Protein AF-A0A0C2WFY3-F1 (afdb_monomer)

Radius of gyration: 20.87 Å; Cα contacts (8 Å, |Δi|>4): 51; chains: 1; bounding box: 34×22×76 Å

Solvent-accessible surface area (backbone atoms only — not comparable to full-atom values): 5617 Å² total; per-residue (Å²): 141,81,86,80,89,83,92,82,80,84,81,86,75,83,70,84,62,81,79,72,87,56,82,51,76,77,48,70,68,56,51,50,55,52,51,51,50,25,61,77,64,73,64,38,46,62,59,42,20,62,61,40,29,80,77,35,60,68,53,61,45,40,42,71,55,47,50,53,47,61,76,43,36,65,63,54,52,52,51,48,54,54,53,63,56,60,77,72,115

Secondary structure (DSSP, 8-state):
---------------------S-PPPPHHHHHHHHHHHHHTTS-HHHHHHHHTTT-TTT---HHHHHHHHHTHHHHHHHHHHHHHHTT-

Foldseek 3Di:
DDDDDDDDDDDDPPPPPPPLPDQDDQDLVNLVVLVVVCVVVPNDLQVSLVVCCVVCVSNNRHSVNNVVSVVCVVVSVVVVVVVVVVVPD

Mean predicted aligned error: 12.42 Å

Structure (mmCIF, N/CA/C/O backbone):
data_AF-A0A0C2WFY3-F1
#
_entry.id   AF-A0A0C2WFY3-F1
#
loop_
_atom_site.group_PDB
_atom_site.id
_atom_site.type_symbol
_atom_site.label_atom_id
_atom_site.label_alt_id
_atom_site.label_comp_id
_atom_site.label_asym_id
_atom_site.label_entity_id
_atom_site.label_seq_id
_atom_site.pdbx_PDB_ins_code
_atom_site.Cartn_x
_atom_site.Cartn_y
_atom_site.Cartn_z
_atom_site.occupancy
_atom_site.B_iso_or_equiv
_atom_site.auth_seq_id
_atom_site.auth_comp_id
_atom_site.auth_asym_id
_atom_site.auth_atom_id
_atom_site.pdbx_PDB_model_num
ATOM 1 N N . PRO A 1 1 ? 22.007 0.402 59.066 1.00 37.38 1 PRO A N 1
ATOM 2 C CA . PRO A 1 1 ? 21.192 -0.672 58.436 1.00 37.38 1 PRO A CA 1
ATOM 3 C C . PRO A 1 1 ? 19.951 -0.067 57.742 1.00 37.38 1 PRO A C 1
ATOM 5 O O . PRO A 1 1 ? 19.043 0.387 58.419 1.00 37.38 1 PRO A O 1
A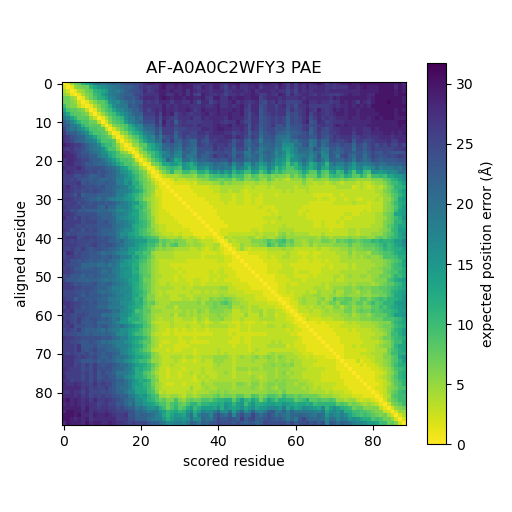TOM 8 N N . ARG A 1 2 ? 20.037 0.268 56.447 1.00 38.78 2 ARG A N 1
ATOM 9 C CA . ARG A 1 2 ? 19.754 -0.559 55.245 1.00 38.78 2 ARG A CA 1
ATOM 10 C C . ARG A 1 2 ? 18.355 -0.235 54.671 1.00 38.78 2 ARG A C 1
ATOM 12 O O . ARG A 1 2 ? 17.362 -0.824 55.066 1.00 38.78 2 ARG A O 1
ATOM 19 N N . ILE A 1 3 ? 18.327 0.707 53.723 1.00 51.69 3 ILE A N 1
ATOM 20 C CA . ILE A 1 3 ? 17.277 0.932 52.695 1.00 51.69 3 ILE A CA 1
ATOM 21 C C . ILE A 1 3 ? 17.265 -0.369 51.821 1.00 51.69 3 ILE A C 1
ATOM 23 O O . ILE A 1 3 ? 18.354 -0.952 51.714 1.00 51.69 3 ILE A O 1
ATOM 27 N N . PRO A 1 4 ? 16.172 -0.852 51.157 1.00 55.72 4 PRO A N 1
ATOM 28 C CA . PRO A 1 4 ? 15.410 0.020 50.267 1.00 55.72 4 PRO A CA 1
ATOM 29 C C . PRO A 1 4 ? 13.966 -0.306 49.816 1.00 55.72 4 PRO A C 1
ATOM 31 O O . PRO A 1 4 ? 13.480 -1.428 49.887 1.00 55.72 4 PRO A O 1
ATOM 34 N N . ASN A 1 5 ? 13.339 0.753 49.277 1.00 56.31 5 ASN A N 1
ATOM 35 C CA . ASN A 1 5 ? 12.635 0.829 47.986 1.00 56.31 5 ASN A CA 1
ATOM 36 C C . ASN A 1 5 ? 11.906 -0.434 47.501 1.00 56.31 5 ASN A C 1
ATOM 38 O O . ASN A 1 5 ? 12.567 -1.432 47.201 1.00 56.31 5 ASN A O 1
ATOM 42 N N . GLN A 1 6 ? 10.592 -0.319 47.258 1.00 57.62 6 GLN A N 1
ATOM 43 C CA . GLN A 1 6 ? 9.929 -0.985 46.128 1.00 57.62 6 GLN A CA 1
ATOM 44 C C . GLN A 1 6 ? 8.461 -0.558 45.923 1.00 57.62 6 GLN A C 1
ATOM 46 O O . GLN A 1 6 ? 7.623 -0.851 46.772 1.00 57.62 6 GLN A O 1
ATOM 51 N N . PRO A 1 7 ? 8.115 -0.007 44.744 1.00 59.97 7 PRO A N 1
ATOM 52 C CA . PRO A 1 7 ? 6.825 -0.211 44.099 1.00 59.97 7 PRO A CA 1
ATOM 53 C C . PRO A 1 7 ? 6.911 -1.465 43.210 1.00 59.97 7 PRO A C 1
ATOM 55 O O . PRO A 1 7 ? 7.760 -1.552 42.323 1.00 59.97 7 PRO A O 1
ATOM 58 N N . LYS A 1 8 ? 6.078 -2.471 43.475 1.00 45.34 8 LYS A N 1
ATOM 59 C CA . LYS A 1 8 ? 6.040 -3.768 42.774 1.00 45.34 8 LYS A CA 1
ATOM 60 C C . LYS A 1 8 ? 4.644 -4.366 43.030 1.00 45.34 8 LYS A C 1
ATOM 62 O O . LYS A 1 8 ? 4.270 -4.446 44.186 1.00 45.34 8 LYS A O 1
ATOM 67 N N . LYS A 1 9 ? 3.822 -4.826 42.085 1.00 46.56 9 LYS A N 1
ATOM 68 C CA . LYS A 1 9 ? 3.930 -5.160 40.655 1.00 46.56 9 LYS A CA 1
ATOM 69 C C . LYS A 1 9 ? 2.472 -5.208 40.168 1.00 46.56 9 LYS A C 1
ATOM 71 O O . LYS A 1 9 ? 1.639 -5.732 40.899 1.00 46.56 9 LYS A O 1
ATOM 76 N N . ALA A 1 10 ? 2.161 -4.672 38.993 1.00 47.66 10 ALA A N 1
ATOM 77 C CA . ALA A 1 10 ? 0.939 -5.056 38.295 1.00 47.66 10 ALA A CA 1
ATOM 78 C C . ALA A 1 10 ? 1.360 -5.994 37.170 1.00 47.66 10 ALA A C 1
ATOM 80 O O . ALA A 1 10 ? 2.223 -5.666 36.354 1.00 47.66 10 ALA A O 1
ATOM 81 N N . ASP A 1 11 ? 0.811 -7.191 37.261 1.00 46.53 11 ASP A N 1
ATOM 82 C CA . ASP A 1 11 ? 1.175 -8.379 36.534 1.00 46.53 11 ASP A CA 1
ATOM 83 C C . ASP A 1 11 ? 1.147 -8.242 35.014 1.00 46.53 11 ASP A C 1
ATOM 85 O O . ASP A 1 11 ? 0.266 -7.668 34.376 1.00 46.53 11 ASP A O 1
ATOM 89 N N . THR A 1 12 ? 2.171 -8.877 34.470 1.00 50.22 12 THR A N 1
ATOM 90 C CA . THR A 1 12 ? 2.374 -9.334 33.112 1.00 50.22 12 THR A CA 1
ATOM 91 C C . THR A 1 12 ? 1.140 -10.061 32.567 1.00 50.22 12 THR A C 1
ATOM 93 O O . THR A 1 12 ? 0.952 -11.248 32.810 1.00 50.22 12 THR A O 1
ATOM 96 N N . ALA A 1 13 ? 0.364 -9.399 31.713 1.00 48.84 13 ALA A N 1
ATOM 97 C CA . ALA A 1 13 ? -0.228 -10.085 30.572 1.00 48.84 13 ALA A CA 1
ATOM 98 C C . ALA A 1 13 ? 0.736 -9.880 29.405 1.00 48.84 13 ALA A C 1
ATOM 100 O O . ALA A 1 13 ? 0.811 -8.799 28.822 1.00 48.84 13 ALA A O 1
ATOM 101 N N . ALA A 1 14 ? 1.545 -10.907 29.144 1.00 50.56 14 ALA A N 1
ATOM 102 C CA . ALA A 1 14 ? 2.441 -10.992 28.005 1.00 50.56 14 ALA A CA 1
ATOM 103 C C . ALA A 1 14 ? 1.615 -10.936 26.715 1.00 50.56 14 ALA A C 1
ATOM 105 O O . ALA A 1 14 ? 1.223 -11.952 26.141 1.00 50.56 14 ALA A O 1
ATOM 106 N N . ASP A 1 15 ? 1.332 -9.717 26.280 1.00 49.62 15 ASP A N 1
ATOM 107 C CA . ASP A 1 15 ? 0.863 -9.407 24.952 1.00 49.62 15 ASP A CA 1
ATOM 108 C C . ASP A 1 15 ? 1.991 -9.810 23.998 1.00 49.62 15 ASP A C 1
ATOM 110 O O . ASP A 1 15 ? 2.949 -9.073 23.776 1.00 49.62 15 ASP A O 1
ATOM 114 N N . LYS A 1 16 ? 1.918 -11.036 23.469 1.00 50.31 16 LYS A N 1
ATOM 115 C CA . LYS A 1 16 ? 2.780 -11.517 22.382 1.00 50.31 16 LYS A CA 1
ATOM 116 C C . LYS A 1 16 ? 2.480 -10.762 21.079 1.00 50.31 16 LYS A C 1
ATOM 118 O O . LYS A 1 16 ? 2.455 -11.372 20.013 1.00 50.31 16 LYS A O 1
ATOM 123 N N . ARG A 1 17 ? 2.208 -9.454 21.120 1.00 53.72 17 ARG A N 1
ATOM 124 C CA . ARG A 1 17 ? 2.296 -8.650 19.910 1.00 53.72 17 ARG A CA 1
ATOM 125 C C . ARG A 1 17 ? 3.785 -8.458 19.671 1.00 53.72 17 ARG A C 1
ATOM 127 O O . ARG A 1 17 ? 4.466 -7.947 20.562 1.00 53.72 17 ARG A O 1
ATOM 134 N N . PRO A 1 18 ? 4.323 -8.904 18.526 1.00 52.62 18 PRO A N 1
ATOM 135 C CA . PRO A 1 18 ? 5.688 -8.565 18.163 1.00 52.62 18 PRO A CA 1
ATOM 136 C C . PRO A 1 18 ? 5.842 -7.052 18.317 1.00 52.62 18 PRO A C 1
ATOM 138 O O . PRO A 1 18 ? 5.123 -6.267 17.692 1.00 52.62 18 PRO A O 1
ATOM 141 N N . VAL A 1 19 ? 6.723 -6.649 19.233 1.00 50.59 19 VAL A N 1
ATOM 142 C CA . VAL A 1 19 ? 7.082 -5.249 19.419 1.00 50.59 19 VAL A CA 1
ATOM 143 C C . VAL A 1 19 ? 7.882 -4.883 18.177 1.00 50.59 19 VAL A C 1
ATOM 145 O O . VAL A 1 19 ? 9.095 -5.057 18.128 1.00 50.59 19 VAL A O 1
ATOM 148 N N . PHE A 1 20 ? 7.177 -4.453 17.130 1.00 49.62 20 PHE A N 1
ATOM 149 C CA . PHE A 1 20 ? 7.775 -3.928 15.909 1.00 49.62 20 PHE A CA 1
ATOM 150 C C . PHE A 1 20 ? 8.427 -2.587 16.228 1.00 49.62 20 PHE A C 1
ATOM 152 O O . PHE A 1 20 ? 7.833 -1.521 16.069 1.00 49.62 20 PHE A O 1
ATOM 159 N N . THR A 1 21 ? 9.652 -2.661 16.745 1.00 53.03 21 THR A N 1
ATOM 160 C CA . THR A 1 21 ? 10.524 -1.522 17.053 1.00 53.03 21 THR A CA 1
ATOM 161 C C . THR A 1 21 ? 11.099 -0.877 15.794 1.00 53.03 21 THR A C 1
ATOM 163 O O . THR A 1 21 ? 11.641 0.223 15.869 1.00 53.03 21 THR A O 1
ATOM 166 N N . HIS A 1 22 ? 10.937 -1.509 14.630 1.00 53.00 22 HIS A N 1
ATOM 167 C CA . HIS A 1 22 ? 11.312 -0.954 13.339 1.00 53.00 22 HIS A CA 1
ATOM 168 C C . HIS A 1 22 ? 10.093 -0.863 12.426 1.00 53.00 22 HIS A C 1
ATOM 170 O O . HIS A 1 22 ? 9.386 -1.845 12.204 1.00 53.00 22 HIS A O 1
ATOM 176 N N . LYS A 1 23 ? 9.844 0.334 11.891 1.00 54.69 23 LYS A N 1
ATOM 177 C CA . LYS A 1 23 ? 8.890 0.520 10.802 1.00 54.69 23 LYS A CA 1
ATOM 178 C C . LYS A 1 23 ? 9.550 -0.038 9.549 1.00 54.69 23 LYS A C 1
ATOM 180 O O . LYS A 1 23 ? 10.371 0.639 8.936 1.00 54.69 23 LYS A O 1
ATOM 185 N N . GLU A 1 24 ? 9.242 -1.287 9.227 1.00 67.12 24 GLU A N 1
ATOM 186 C CA . GLU A 1 24 ? 9.740 -1.905 8.006 1.00 67.12 24 GLU A CA 1
ATOM 187 C C . GLU A 1 24 ? 9.245 -1.088 6.803 1.00 67.12 24 GLU A C 1
ATOM 189 O O . GLU A 1 24 ? 8.112 -0.590 6.782 1.00 67.12 24 GLU A O 1
ATOM 194 N N . ILE A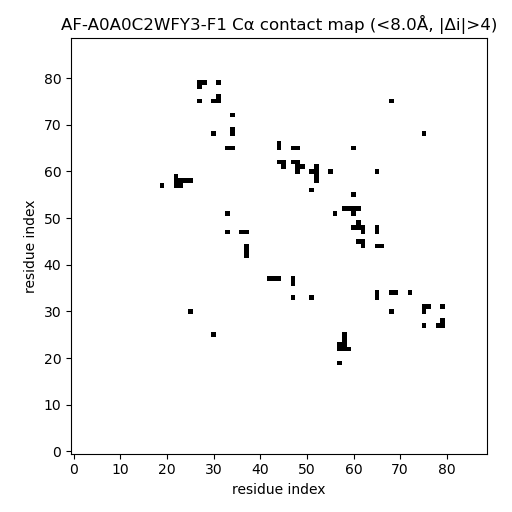 1 25 ? 10.126 -0.847 5.834 1.00 74.62 25 ILE A N 1
ATOM 195 C CA . ILE A 1 25 ? 9.774 -0.087 4.637 1.00 74.62 25 ILE A CA 1
ATOM 196 C C . ILE A 1 25 ? 9.094 -1.059 3.678 1.00 74.62 25 ILE A C 1
ATOM 198 O O . ILE A 1 25 ? 9.683 -2.073 3.318 1.00 74.62 25 ILE A O 1
ATOM 202 N N . ALA A 1 26 ? 7.872 -0.735 3.242 1.00 82.44 26 ALA A N 1
ATOM 203 C CA . ALA A 1 26 ? 7.173 -1.523 2.228 1.00 82.44 26 ALA A CA 1
ATOM 204 C C . ALA A 1 26 ? 8.064 -1.701 1.003 1.00 82.44 26 ALA A C 1
ATOM 206 O O . ALA A 1 26 ? 8.486 -0.716 0.387 1.00 82.44 26 ALA A O 1
ATOM 207 N N . THR A 1 27 ? 8.327 -2.957 0.655 1.00 86.25 27 THR A N 1
ATOM 208 C CA . THR A 1 27 ? 9.049 -3.286 -0.569 1.00 86.25 27 THR A CA 1
ATOM 209 C C . THR A 1 27 ? 8.260 -2.800 -1.780 1.00 86.25 27 THR A C 1
ATOM 211 O O . THR A 1 27 ? 7.035 -2.650 -1.742 1.00 86.25 27 THR A O 1
ATOM 214 N N . LEU A 1 28 ? 8.963 -2.562 -2.887 1.00 86.19 28 LEU A N 1
ATOM 215 C CA . LEU A 1 28 ? 8.340 -2.101 -4.124 1.00 86.19 28 LEU A CA 1
ATOM 216 C C . LEU A 1 28 ? 7.247 -3.072 -4.597 1.00 86.19 28 LEU A C 1
ATOM 218 O O . LEU A 1 28 ? 6.152 -2.635 -4.933 1.00 86.19 28 LEU A O 1
ATOM 222 N N . ARG A 1 29 ? 7.496 -4.385 -4.501 1.00 86.50 29 ARG A N 1
ATOM 223 C CA . ARG A 1 29 ? 6.507 -5.432 -4.799 1.00 86.50 29 ARG A CA 1
ATOM 224 C C . ARG A 1 29 ? 5.241 -5.295 -3.947 1.00 86.50 29 ARG A C 1
ATOM 226 O O . ARG A 1 29 ? 4.148 -5.305 -4.501 1.00 86.50 29 ARG A O 1
ATOM 233 N N . GLN A 1 30 ? 5.384 -5.119 -2.629 1.00 89.00 30 GLN A N 1
ATOM 234 C CA . GLN A 1 30 ? 4.246 -4.926 -1.719 1.00 89.00 30 GLN A CA 1
ATOM 235 C C . GLN A 1 30 ? 3.463 -3.658 -2.066 1.00 89.00 30 GLN A C 1
ATOM 237 O O . GLN A 1 30 ? 2.239 -3.688 -2.105 1.00 89.00 30 GLN A O 1
ATOM 242 N N . ARG A 1 31 ? 4.146 -2.546 -2.370 1.00 89.75 31 ARG A N 1
ATOM 243 C CA . ARG A 1 31 ? 3.471 -1.308 -2.795 1.00 89.75 31 ARG A CA 1
ATOM 244 C C . ARG A 1 31 ? 2.648 -1.521 -4.061 1.00 89.75 31 ARG A C 1
ATOM 246 O O . ARG A 1 31 ? 1.492 -1.118 -4.096 1.00 89.75 31 ARG A O 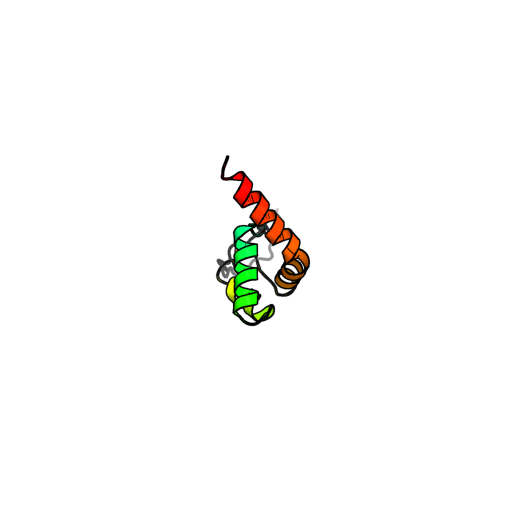1
ATOM 253 N N . ILE A 1 32 ? 3.226 -2.173 -5.068 1.00 90.75 32 ILE A N 1
ATOM 254 C CA . ILE A 1 32 ? 2.543 -2.453 -6.334 1.0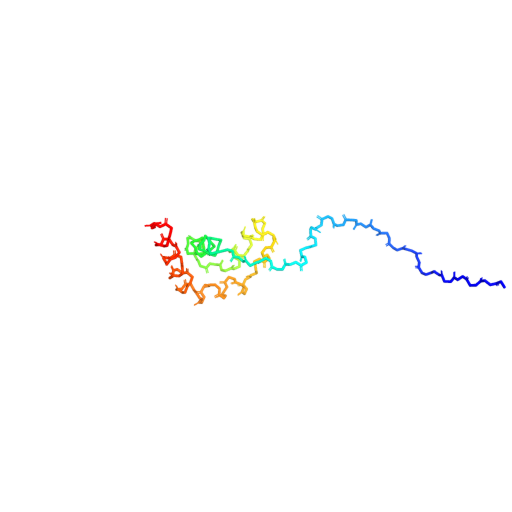0 90.75 32 ILE A CA 1
ATOM 255 C C . ILE A 1 32 ? 1.336 -3.373 -6.130 1.00 90.75 32 ILE A C 1
ATOM 257 O O . ILE A 1 32 ? 0.273 -3.073 -6.661 1.00 90.75 32 ILE A O 1
ATOM 261 N N . GLU A 1 33 ? 1.462 -4.432 -5.327 1.00 91.88 33 GLU A N 1
ATOM 262 C CA . GLU A 1 33 ? 0.357 -5.351 -5.010 1.00 91.88 33 GLU A CA 1
ATOM 263 C C . GLU A 1 33 ? -0.809 -4.628 -4.314 1.00 91.88 33 GLU A C 1
ATOM 265 O O . GLU A 1 33 ? -1.979 -4.835 -4.632 1.00 91.88 33 GLU A O 1
ATOM 270 N N . ILE A 1 34 ? -0.490 -3.706 -3.406 1.00 90.69 34 ILE A N 1
ATOM 271 C CA . ILE A 1 34 ? -1.485 -2.933 -2.659 1.00 90.69 34 ILE A CA 1
ATOM 272 C C . ILE A 1 34 ? -2.198 -1.921 -3.555 1.00 90.69 34 ILE A C 1
ATOM 274 O O . ILE A 1 34 ? -3.412 -1.735 -3.430 1.00 90.69 34 ILE A O 1
ATOM 278 N N . LEU A 1 35 ? -1.458 -1.279 -4.461 1.00 91.19 35 LEU A N 1
ATOM 279 C CA . LEU A 1 35 ? -2.017 -0.381 -5.468 1.00 91.19 35 LEU A CA 1
ATOM 280 C C . LEU A 1 35 ? -2.900 -1.142 -6.465 1.00 91.19 35 LEU A C 1
ATOM 282 O O . LEU A 1 35 ? -4.002 -0.693 -6.767 1.00 91.19 35 LEU A O 1
ATOM 286 N N . ASP A 1 36 ? -2.471 -2.316 -6.924 1.00 91.88 36 ASP A N 1
ATOM 287 C CA . ASP A 1 36 ? -3.254 -3.170 -7.822 1.00 91.88 36 ASP A CA 1
ATOM 288 C C . ASP A 1 36 ? -4.602 -3.564 -7.201 1.00 91.88 36 ASP A C 1
ATOM 290 O O . ASP A 1 36 ? -5.667 -3.307 -7.769 1.00 91.88 36 ASP A O 1
ATOM 294 N N . TRP A 1 37 ? -4.571 -4.047 -5.956 1.00 92.75 37 TRP A N 1
ATOM 295 C CA . TRP A 1 37 ? -5.784 -4.375 -5.212 1.00 92.75 37 TRP A CA 1
ATOM 296 C C . TRP A 1 37 ? -6.671 -3.149 -4.967 1.00 92.75 37 TRP A C 1
ATOM 298 O O . TRP A 1 37 ? -7.898 -3.244 -5.021 1.00 92.75 37 TRP A O 1
ATOM 308 N N . TYR A 1 38 ? -6.075 -1.982 -4.693 1.00 92.50 38 TYR A N 1
ATOM 309 C CA . TYR A 1 38 ? -6.812 -0.728 -4.529 1.00 92.50 38 TYR A CA 1
ATOM 310 C C . TYR A 1 38 ? -7.630 -0.392 -5.780 1.00 92.50 38 TYR A C 1
ATOM 312 O O . TYR A 1 38 ? -8.815 -0.078 -5.650 1.00 92.50 38 TYR A O 1
ATOM 320 N N . HIS A 1 39 ? -7.052 -0.517 -6.978 1.00 91.00 39 HIS A N 1
ATOM 321 C CA . HIS A 1 39 ? -7.785 -0.311 -8.232 1.00 91.00 39 HIS A CA 1
ATOM 322 C C . HIS A 1 39 ? -8.831 -1.400 -8.480 1.00 91.00 39 HIS A C 1
ATOM 324 O O . HIS A 1 39 ? -9.968 -1.070 -8.819 1.00 91.00 39 HIS A O 1
ATOM 330 N N . ALA A 1 40 ? -8.496 -2.669 -8.232 1.00 91.81 40 ALA A N 1
ATOM 331 C CA . ALA A 1 40 ? -9.411 -3.796 -8.417 1.00 91.81 40 ALA A CA 1
ATOM 332 C C . ALA A 1 40 ? -10.646 -3.739 -7.495 1.00 91.81 40 ALA A C 1
ATOM 334 O O . ALA A 1 40 ? -11.727 -4.183 -7.875 1.00 91.81 40 ALA A O 1
ATOM 335 N N . ASN A 1 41 ? -10.515 -3.171 -6.290 1.00 89.06 41 ASN A N 1
ATOM 336 C CA . ASN A 1 41 ? -11.579 -3.143 -5.279 1.00 89.06 41 ASN A CA 1
ATOM 337 C C . ASN A 1 41 ? -12.290 -1.778 -5.157 1.00 89.06 41 ASN A C 1
ATOM 339 O O . ASN A 1 41 ? -12.830 -1.429 -4.098 1.00 89.06 41 ASN A O 1
ATOM 343 N N . GLY A 1 42 ? -12.270 -0.993 -6.239 1.00 85.81 42 GLY A N 1
ATOM 344 C CA . GLY A 1 42 ? -13.039 0.246 -6.363 1.00 85.81 42 GLY A CA 1
ATOM 345 C C . GLY A 1 42 ? -12.435 1.454 -5.647 1.00 85.81 42 GLY A C 1
ATOM 346 O O . GLY A 1 42 ? -13.175 2.336 -5.226 1.00 85.81 42 GLY A O 1
ATOM 347 N N . LYS A 1 43 ? -11.105 1.502 -5.493 1.00 89.25 43 LYS A N 1
ATOM 348 C CA . LYS A 1 43 ? -10.353 2.662 -4.980 1.00 89.25 43 LYS A CA 1
ATOM 349 C C . LYS A 1 43 ? -10.711 3.051 -3.539 1.00 89.25 43 LYS A C 1
ATOM 351 O O . LYS A 1 43 ? -10.757 4.221 -3.170 1.00 89.25 43 LYS A O 1
ATOM 356 N N . ASN A 1 44 ? -10.917 2.049 -2.683 1.00 89.75 44 ASN A N 1
ATOM 357 C CA . ASN A 1 44 ? -11.282 2.248 -1.279 1.00 89.75 44 ASN A CA 1
ATOM 358 C C . ASN A 1 44 ? -10.081 2.121 -0.330 1.00 89.75 44 ASN A C 1
ATOM 360 O O . ASN A 1 44 ? -9.787 1.035 0.169 1.00 89.75 44 ASN A O 1
ATOM 364 N N . GLN A 1 45 ? -9.438 3.246 0.001 1.00 89.88 45 GLN A N 1
ATOM 365 C CA . GLN A 1 45 ? -8.184 3.277 0.778 1.00 89.88 45 GLN A CA 1
ATOM 366 C C . GLN A 1 45 ? -8.311 2.597 2.149 1.00 89.88 45 GLN A C 1
ATOM 368 O O . GLN A 1 45 ? -7.441 1.832 2.561 1.00 89.88 45 GLN A O 1
ATOM 373 N N . THR A 1 46 ? -9.416 2.844 2.854 1.00 89.12 46 THR A N 1
ATOM 374 C CA . THR A 1 46 ? -9.688 2.246 4.169 1.00 89.12 46 THR A CA 1
ATOM 375 C C . THR A 1 46 ? -9.878 0.734 4.075 1.00 89.12 46 THR A C 1
ATOM 377 O O . THR A 1 46 ? -9.445 0.001 4.962 1.00 89.12 46 THR A O 1
ATOM 380 N N . LYS A 1 47 ? -10.507 0.256 2.993 1.00 90.56 47 LYS A N 1
ATOM 381 C CA . LYS A 1 47 ? -10.721 -1.175 2.742 1.00 90.56 47 LYS A CA 1
ATOM 382 C C . LYS A 1 47 ? -9.394 -1.855 2.411 1.00 90.56 47 LYS A C 1
ATOM 384 O O . LYS A 1 47 ? -9.122 -2.921 2.948 1.00 90.56 47 LYS A O 1
ATOM 389 N N . THR A 1 48 ? -8.554 -1.196 1.613 1.00 92.38 48 THR A N 1
ATOM 390 C CA . THR A 1 48 ? -7.195 -1.643 1.293 1.00 92.38 48 THR A CA 1
ATOM 391 C C . THR A 1 48 ? -6.347 -1.749 2.553 1.00 92.38 48 THR A C 1
ATOM 393 O O . THR A 1 48 ? -5.819 -2.815 2.840 1.00 92.38 48 THR A O 1
ATOM 396 N N . ALA A 1 49 ? -6.289 -0.696 3.371 1.00 89.81 49 ALA A N 1
ATOM 397 C CA . ALA A 1 49 ? -5.543 -0.721 4.628 1.00 89.81 49 ALA A CA 1
ATOM 398 C C . ALA A 1 49 ? -5.994 -1.878 5.537 1.00 89.81 49 ALA A C 1
ATOM 400 O O . ALA A 1 49 ? -5.164 -2.654 5.989 1.00 89.81 49 ALA A O 1
ATOM 401 N N . LYS A 1 50 ? -7.309 -2.062 5.727 1.00 90.38 50 LYS A N 1
ATOM 402 C CA . LYS A 1 50 ? -7.854 -3.174 6.529 1.00 90.38 50 LYS A CA 1
ATOM 403 C C . LYS A 1 50 ? -7.542 -4.554 5.954 1.00 90.38 50 LYS A C 1
ATOM 405 O O . LYS A 1 50 ? -7.377 -5.493 6.722 1.00 90.38 50 LYS A O 1
ATOM 410 N N . HIS A 1 51 ? -7.500 -4.688 4.631 1.00 90.12 51 HIS A N 1
ATOM 411 C CA . HIS A 1 51 ? -7.166 -5.952 3.984 1.00 90.12 51 HIS A CA 1
ATOM 412 C C . HIS A 1 51 ? -5.697 -6.320 4.202 1.00 90.12 51 HIS A C 1
ATOM 414 O O . HIS A 1 51 ? -5.398 -7.467 4.516 1.00 90.12 51 HIS A O 1
ATOM 420 N N . PHE A 1 52 ? -4.795 -5.341 4.095 1.00 88.88 52 PHE A N 1
ATOM 421 C CA . PHE A 1 52 ? -3.355 -5.566 4.202 1.00 88.88 52 PHE A CA 1
ATOM 422 C C . PHE A 1 52 ? -2.786 -5.441 5.621 1.00 88.88 52 PHE A C 1
ATOM 424 O O . PHE A 1 52 ? -1.652 -5.850 5.839 1.00 88.88 52 PHE A O 1
ATOM 431 N N . ASP A 1 53 ? -3.546 -4.940 6.595 1.00 86.94 53 ASP A N 1
ATOM 432 C CA . ASP A 1 53 ? -3.150 -4.913 8.011 1.00 86.94 53 ASP A CA 1
ATOM 433 C C . ASP A 1 53 ? -2.818 -6.317 8.572 1.00 86.94 53 ASP A C 1
ATOM 435 O O . ASP A 1 53 ? -1.724 -6.480 9.114 1.00 86.94 53 ASP A O 1
ATOM 439 N N . PRO A 1 54 ? -3.650 -7.368 8.375 1.00 87.38 54 PRO A N 1
ATOM 440 C CA . PRO A 1 54 ? -3.299 -8.727 8.795 1.00 87.38 54 PRO A CA 1
ATOM 441 C C . PRO A 1 54 ? -2.279 -9.423 7.879 1.00 87.38 54 PRO A C 1
ATOM 443 O O . PRO A 1 54 ? -1.593 -10.334 8.333 1.00 87.38 54 PRO A O 1
ATOM 446 N N . ILE A 1 55 ? -2.169 -9.022 6.606 1.00 88.25 55 ILE A N 1
ATOM 447 C CA . ILE A 1 55 ? -1.208 -9.605 5.647 1.00 88.25 55 ILE A CA 1
ATOM 448 C C . ILE A 1 55 ? 0.206 -9.099 5.955 1.00 88.25 55 ILE A C 1
ATOM 450 O O . ILE A 1 55 ? 1.179 -9.851 5.931 1.00 88.25 55 ILE A O 1
ATOM 454 N N . TYR A 1 56 ? 0.307 -7.814 6.290 1.00 85.69 56 TYR A N 1
ATOM 455 C CA . TYR A 1 56 ? 1.549 -7.123 6.580 1.00 85.69 56 TYR A CA 1
ATOM 456 C C . TYR A 1 56 ? 1.481 -6.366 7.916 1.00 85.69 56 TYR A C 1
ATOM 458 O O . TYR A 1 56 ? 1.595 -5.134 7.946 1.00 85.69 56 TYR A O 1
ATOM 466 N N . PRO A 1 57 ? 1.384 -7.084 9.050 1.00 80.50 57 PRO A N 1
ATOM 467 C CA . PRO A 1 57 ? 1.297 -6.453 10.368 1.00 80.50 57 PRO A CA 1
ATOM 468 C C . PRO A 1 57 ? 2.561 -5.648 10.707 1.00 80.50 57 PRO A C 1
ATOM 470 O O . PRO A 1 57 ? 2.487 -4.609 11.363 1.00 80.50 57 PRO A O 1
ATOM 473 N N . ASN A 1 58 ? 3.712 -6.077 10.180 1.00 80.44 58 ASN A N 1
ATOM 474 C CA . ASN A 1 58 ? 5.004 -5.387 10.260 1.00 80.44 58 ASN A CA 1
ATOM 475 C C . ASN A 1 58 ? 4.964 -3.981 9.625 1.00 80.44 58 ASN A C 1
ATOM 477 O O . ASN A 1 58 ? 5.599 -3.047 10.113 1.00 80.44 58 ASN A O 1
ATOM 481 N N . LEU A 1 59 ? 4.197 -3.819 8.538 1.00 80.12 59 LEU A N 1
ATOM 482 C CA . LEU A 1 59 ? 4.155 -2.595 7.733 1.00 80.12 59 LEU A CA 1
ATOM 483 C C . LEU A 1 59 ? 3.201 -1.543 8.301 1.00 80.12 59 LEU A C 1
ATOM 485 O O . LEU A 1 59 ? 3.329 -0.361 7.971 1.00 80.12 59 LEU A O 1
ATOM 489 N N . ARG A 1 60 ? 2.263 -1.962 9.165 1.00 80.31 60 ARG A N 1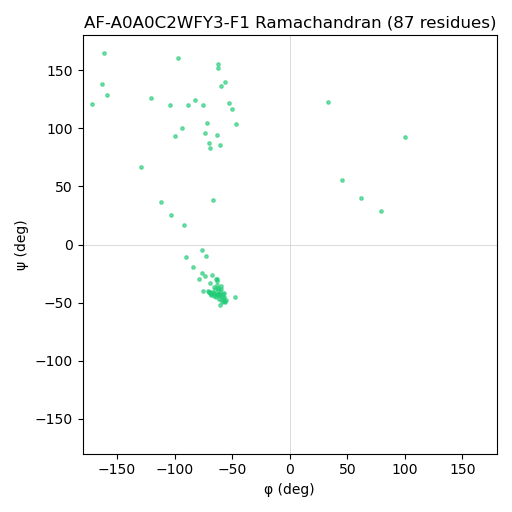
ATOM 490 C CA . ARG A 1 60 ? 1.248 -1.109 9.809 1.00 80.31 60 ARG A CA 1
ATOM 491 C C . ARG A 1 60 ? 0.610 -0.160 8.796 1.00 80.31 60 ARG A C 1
ATOM 493 O O . ARG A 1 60 ? 0.662 1.066 8.946 1.00 80.31 60 ARG A O 1
ATOM 500 N N . ILE A 1 61 ? 0.064 -0.740 7.732 1.00 85.38 61 ILE A N 1
ATOM 501 C CA . ILE A 1 61 ? -0.470 -0.000 6.591 1.00 85.38 61 ILE A CA 1
ATOM 502 C C . ILE A 1 61 ? -1.759 0.687 7.017 1.00 85.38 61 ILE A C 1
ATOM 504 O O . ILE A 1 61 ? -2.809 0.070 7.155 1.00 85.38 61 ILE A O 1
ATOM 508 N N . LYS A 1 62 ? -1.676 1.999 7.230 1.00 86.56 62 LYS A N 1
ATOM 509 C CA . LYS A 1 62 ? -2.834 2.825 7.573 1.00 86.56 62 LYS A CA 1
ATOM 510 C C . LYS A 1 62 ? -3.386 3.500 6.323 1.00 86.56 62 LYS A C 1
ATOM 512 O O . LYS A 1 62 ? -2.673 3.698 5.342 1.00 86.56 62 LYS A O 1
ATOM 517 N N . GLN A 1 63 ? -4.638 3.942 6.386 1.00 88.56 63 GLN A N 1
ATOM 518 C CA . GLN A 1 63 ? -5.272 4.722 5.318 1.00 88.56 63 GLN A CA 1
ATOM 519 C C . GLN A 1 63 ? -4.411 5.898 4.785 1.00 88.56 63 GLN A C 1
ATOM 521 O O . GLN A 1 63 ? -4.263 5.977 3.566 1.00 88.56 63 GLN A O 1
ATOM 526 N N . PRO A 1 64 ? -3.753 6.747 5.609 1.00 88.88 64 PRO A N 1
ATOM 527 C CA . PRO A 1 64 ? -2.859 7.792 5.091 1.00 88.88 64 PRO A CA 1
ATOM 528 C C . PRO A 1 64 ? -1.636 7.242 4.346 1.00 88.88 64 PRO A C 1
ATOM 530 O O . PRO A 1 64 ? -1.141 7.882 3.425 1.00 88.88 64 PRO A O 1
ATOM 533 N N . THR A 1 65 ? -1.154 6.049 4.704 1.00 88.19 65 THR A N 1
ATOM 534 C CA . THR A 1 65 ? -0.049 5.382 4.000 1.00 88.19 65 THR A CA 1
ATOM 535 C C . THR A 1 65 ? -0.475 4.956 2.601 1.00 88.19 65 THR A C 1
ATOM 537 O O . THR A 1 65 ? 0.250 5.208 1.645 1.00 88.19 65 THR A O 1
ATOM 540 N N . VAL A 1 66 ? -1.675 4.384 2.472 1.00 88.50 66 VAL A N 1
ATOM 541 C CA . VAL A 1 66 ? -2.255 4.049 1.164 1.00 88.50 66 VAL A CA 1
ATOM 542 C C . VAL A 1 66 ? -2.458 5.318 0.335 1.00 88.50 66 VAL A C 1
ATOM 544 O O . VAL A 1 66 ? -2.095 5.339 -0.832 1.00 88.50 66 VAL A O 1
ATOM 547 N N . SER A 1 67 ? -2.954 6.403 0.938 1.00 89.94 67 SER A N 1
ATOM 548 C CA . SER A 1 67 ? -3.117 7.690 0.245 1.00 89.94 67 SER A CA 1
ATOM 549 C C . SER A 1 67 ? -1.792 8.259 -0.276 1.00 89.94 67 SER A C 1
ATOM 551 O O . SER A 1 67 ? -1.714 8.701 -1.421 1.00 89.94 67 SER A O 1
ATOM 553 N N . ALA A 1 68 ? -0.723 8.200 0.525 1.00 89.50 68 ALA A N 1
ATOM 554 C CA . ALA A 1 68 ? 0.611 8.601 0.082 1.00 89.50 68 ALA A CA 1
ATOM 555 C C . ALA A 1 68 ? 1.094 7.756 -1.109 1.00 89.50 68 ALA A C 1
ATOM 557 O O . ALA A 1 68 ? 1.612 8.300 -2.079 1.00 89.50 68 ALA A O 1
ATOM 558 N N . TRP A 1 69 ? 0.874 6.438 -1.080 1.00 89.88 69 TRP A N 1
ATOM 559 C CA . TRP A 1 69 ? 1.260 5.564 -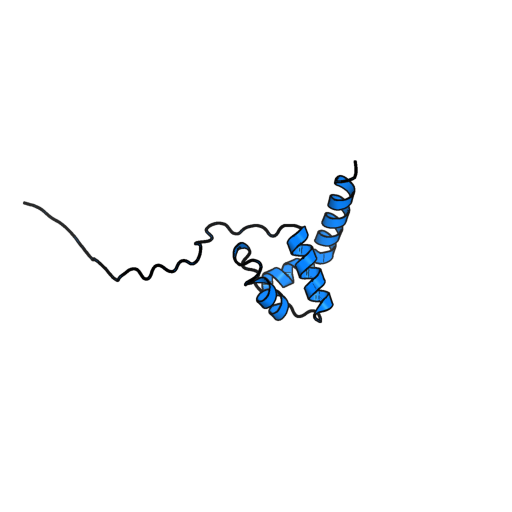2.191 1.00 89.88 69 TRP A CA 1
ATOM 560 C C . TRP A 1 69 ? 0.431 5.770 -3.449 1.00 89.88 69 TRP A C 1
ATOM 562 O O . TRP A 1 69 ? 0.985 5.636 -4.529 1.00 89.88 69 TRP A O 1
ATOM 572 N N . VAL A 1 70 ? -0.853 6.108 -3.323 1.00 89.62 70 VAL A N 1
ATOM 573 C CA . VAL A 1 70 ? -1.709 6.442 -4.469 1.00 89.62 70 VAL A CA 1
ATOM 574 C C . VAL A 1 70 ? -1.257 7.755 -5.116 1.00 89.62 70 VAL A C 1
ATOM 576 O O . VAL A 1 70 ? -1.198 7.833 -6.335 1.00 89.62 70 VAL A O 1
ATOM 579 N N . ASN A 1 71 ? -0.880 8.767 -4.326 1.00 90.69 71 ASN A N 1
ATOM 580 C CA . ASN A 1 71 ? -0.329 10.017 -4.869 1.00 90.69 71 ASN A CA 1
ATOM 581 C C . ASN A 1 71 ? 1.023 9.806 -5.568 1.00 90.69 71 ASN A C 1
ATOM 583 O O . ASN A 1 71 ? 1.287 10.411 -6.599 1.00 90.69 71 ASN A O 1
ATOM 587 N N . GLU A 1 72 ? 1.874 8.941 -5.014 1.00 90.44 72 GLU A N 1
ATOM 588 C CA . GLU A 1 72 ? 3.162 8.569 -5.610 1.00 90.44 72 GLU A CA 1
ATOM 589 C C . GLU A 1 72 ? 3.065 7.324 -6.519 1.00 90.44 72 GLU A C 1
ATOM 591 O O . GLU A 1 72 ? 4.086 6.703 -6.809 1.00 90.44 72 GLU A O 1
ATOM 596 N N . GLU A 1 73 ? 1.866 6.922 -6.961 1.00 90.06 73 GLU A N 1
ATOM 597 C CA . GLU A 1 73 ? 1.662 5.675 -7.716 1.00 90.06 73 GLU A CA 1
ATOM 598 C C . GLU A 1 73 ? 2.513 5.633 -8.983 1.00 90.06 73 GLU A C 1
ATOM 600 O O . GLU A 1 73 ? 3.176 4.628 -9.237 1.00 90.06 73 GLU A O 1
ATOM 605 N N . ASP A 1 74 ? 2.531 6.734 -9.732 1.00 88.31 74 ASP A N 1
ATOM 606 C CA . ASP A 1 74 ? 3.302 6.873 -10.966 1.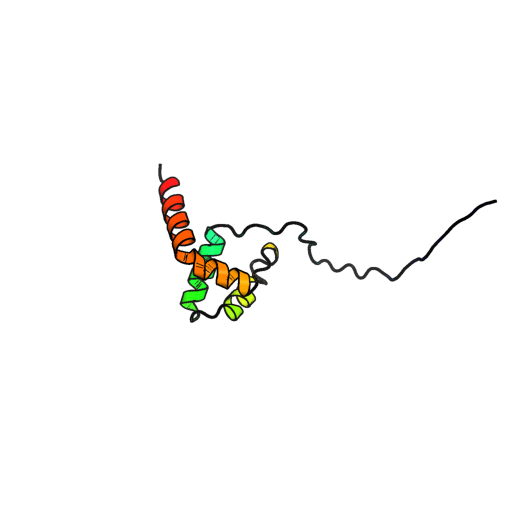00 88.31 74 ASP A CA 1
ATOM 607 C C . ASP A 1 74 ? 4.791 6.588 -10.716 1.00 88.31 74 ASP A C 1
ATOM 609 O O . ASP A 1 74 ? 5.372 5.673 -11.297 1.00 88.31 74 ASP A O 1
ATOM 613 N N . LYS A 1 75 ? 5.360 7.227 -9.690 1.00 89.00 75 LYS A N 1
ATOM 614 C CA . LYS A 1 75 ? 6.741 7.014 -9.243 1.00 89.00 75 LYS A CA 1
ATOM 615 C C . LYS A 1 75 ? 7.013 5.570 -8.812 1.00 89.00 75 LYS A C 1
ATOM 617 O O . LYS A 1 75 ? 8.111 5.052 -9.043 1.00 89.00 75 LYS A O 1
ATOM 622 N N . TRP A 1 76 ? 6.064 4.906 -8.147 1.00 87.06 76 TRP A N 1
ATOM 623 C CA . TRP A 1 76 ? 6.216 3.495 -7.768 1.00 87.06 76 TRP A CA 1
ATOM 624 C C . TRP A 1 76 ? 6.161 2.573 -8.989 1.00 87.06 76 TRP A C 1
ATOM 626 O O . TRP A 1 76 ? 6.966 1.646 -9.081 1.00 87.06 76 TRP A O 1
ATOM 636 N N . ARG A 1 77 ? 5.267 2.841 -9.945 1.00 87.88 77 ARG A N 1
ATOM 637 C CA . ARG A 1 77 ? 5.136 2.090 -11.202 1.00 87.88 77 ARG A CA 1
ATOM 638 C C . ARG A 1 77 ? 6.364 2.273 -12.092 1.00 87.88 77 ARG A C 1
ATOM 640 O O . ARG A 1 77 ? 6.880 1.285 -12.611 1.00 87.88 77 ARG A O 1
ATOM 647 N N . GLU A 1 78 ? 6.895 3.488 -12.190 1.00 88.62 78 GLU A N 1
ATOM 648 C CA . GLU A 1 78 ? 8.153 3.777 -12.880 1.00 88.62 78 GLU A CA 1
ATOM 649 C C . GLU A 1 78 ? 9.339 3.046 -12.244 1.00 88.62 78 GLU A C 1
ATOM 651 O O . GLU A 1 78 ? 10.143 2.431 -12.947 1.00 88.62 78 GLU A O 1
ATOM 656 N N . GLN A 1 79 ? 9.462 3.081 -10.911 1.00 87.50 79 GLN A N 1
ATOM 657 C CA . GLN A 1 79 ? 10.509 2.333 -10.212 1.00 87.50 79 GLN A CA 1
ATOM 658 C C . GLN A 1 79 ? 10.366 0.827 -10.427 1.00 87.50 79 GLN A C 1
ATOM 660 O O . GLN A 1 79 ? 11.375 0.145 -10.591 1.00 87.50 79 GLN A O 1
ATOM 665 N N . TRP A 1 80 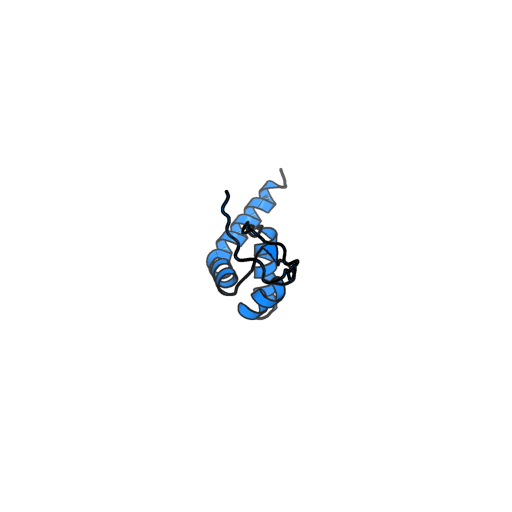? 9.139 0.303 -10.463 1.00 87.50 80 TRP A N 1
ATOM 666 C CA . TRP A 1 80 ? 8.893 -1.115 -10.727 1.00 87.50 80 TRP A CA 1
ATOM 667 C C . TRP A 1 80 ? 9.307 -1.501 -12.145 1.00 87.50 80 TRP A C 1
ATOM 669 O O . TRP A 1 80 ? 10.004 -2.496 -12.330 1.00 87.50 80 TRP A O 1
ATOM 679 N N . ALA A 1 81 ? 8.967 -0.675 -13.136 1.00 85.31 81 ALA A N 1
ATOM 680 C CA . ALA A 1 81 ? 9.395 -0.865 -14.516 1.00 85.31 81 ALA A CA 1
ATOM 681 C C . ALA A 1 81 ? 10.928 -0.809 -14.657 1.00 85.31 81 ALA A C 1
ATOM 683 O O . ALA A 1 81 ? 11.522 -1.673 -15.302 1.00 85.31 81 ALA A O 1
ATOM 684 N N . LYS A 1 82 ? 11.588 0.155 -13.999 1.00 83.56 82 LYS A N 1
ATOM 685 C CA . LYS A 1 82 ? 13.058 0.270 -13.976 1.00 83.56 82 LYS A CA 1
ATOM 686 C C . LYS A 1 82 ? 13.714 -0.932 -13.294 1.00 83.56 82 LYS A C 1
ATOM 688 O O . LYS A 1 82 ? 14.660 -1.492 -13.841 1.00 83.56 82 LYS A O 1
ATOM 693 N N . SER A 1 83 ? 13.186 -1.366 -12.150 1.00 78.50 83 SER A N 1
ATOM 694 C CA . SER A 1 83 ? 13.682 -2.537 -11.416 1.00 78.50 83 SER A CA 1
ATOM 695 C C . SER A 1 83 ? 13.502 -3.830 -12.214 1.00 78.50 83 SER A C 1
ATOM 697 O O . SER A 1 83 ? 14.419 -4.640 -12.267 1.00 78.50 83 SER A O 1
ATOM 699 N N . SER A 1 84 ? 12.361 -4.011 -12.887 1.00 67.69 84 SER A N 1
ATOM 700 C CA . SER A 1 84 ? 12.111 -5.181 -13.739 1.00 67.69 84 SER A CA 1
ATOM 701 C C . SER A 1 84 ? 12.997 -5.209 -14.988 1.00 67.69 84 SER A C 1
ATOM 703 O O . SER A 1 84 ? 13.236 -6.285 -15.532 1.00 67.69 84 SER A O 1
ATOM 705 N N . SER A 1 85 ? 13.458 -4.049 -15.460 1.00 60.12 85 SER A N 1
ATOM 706 C CA . SER A 1 85 ? 14.396 -3.942 -16.583 1.00 60.12 85 SER A CA 1
ATOM 707 C C . SER A 1 85 ? 15.841 -4.247 -16.159 1.00 60.12 85 SER A C 1
ATOM 709 O O . SER A 1 85 ? 16.617 -4.780 -16.949 1.00 60.12 85 SER A O 1
ATOM 711 N N . ALA A 1 86 ? 16.197 -3.976 -14.897 1.00 57.25 86 ALA A N 1
ATOM 712 C CA . ALA A 1 86 ? 17.529 -4.241 -14.350 1.00 57.25 86 ALA A CA 1
ATOM 713 C C . ALA A 1 86 ? 17.810 -5.736 -14.081 1.00 57.25 86 ALA A C 1
ATOM 715 O O . ALA A 1 86 ? 18.958 -6.148 -14.171 1.00 57.25 86 ALA A O 1
ATOM 716 N N . GLU A 1 87 ? 16.783 -6.553 -13.819 1.00 53.12 87 GLU A N 1
ATOM 717 C CA . GLU A 1 87 ? 16.908 -8.010 -13.584 1.00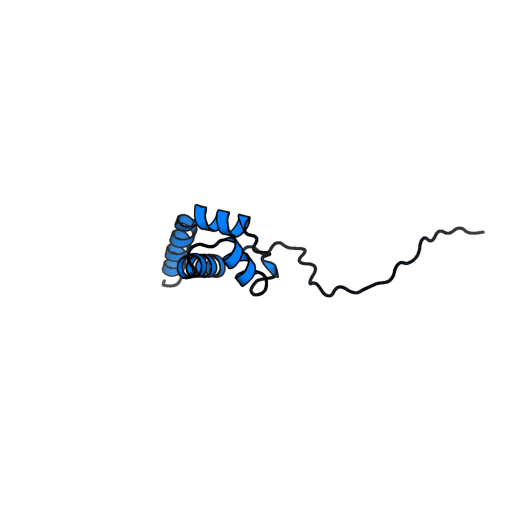 53.12 87 GLU A CA 1
ATOM 718 C C . GLU A 1 87 ? 17.143 -8.822 -14.885 1.00 53.12 87 GLU A C 1
ATOM 720 O O . GLU A 1 87 ? 17.327 -10.034 -14.850 1.00 53.12 87 GLU A O 1
ATOM 725 N N . ARG A 1 88 ? 17.115 -8.182 -16.065 1.00 47.34 88 ARG A N 1
ATOM 726 C CA . ARG A 1 88 ? 17.302 -8.835 -17.379 1.00 47.34 88 ARG A CA 1
ATOM 727 C C . ARG A 1 88 ? 18.611 -8.449 -18.082 1.00 47.34 88 ARG A C 1
ATOM 729 O O . ARG A 1 88 ? 18.625 -8.317 -19.308 1.00 47.34 88 ARG A O 1
ATOM 736 N N . LYS A 1 89 ? 19.700 -8.259 -17.338 1.00 39.44 89 LYS A N 1
ATOM 737 C CA . LYS A 1 89 ? 21.044 -8.125 -17.918 1.00 39.44 89 LYS A CA 1
ATOM 738 C C . LYS A 1 89 ? 22.015 -9.153 -17.373 1.00 39.44 89 LYS A C 1
ATOM 740 O O . LYS A 1 89 ? 21.988 -9.380 -16.149 1.00 39.44 89 LYS A O 1
#

Sequence (89 aa):
PRIPNQPKKADTAADKRPVFTHKEIATLRQRIEILDWYHANGKNQTKTAKHFDPIYPNLRIKQPTVSAWVNEEDKWREQWAKSSSAERK

Organism: Amanita muscaria (strain Koide BX008) (NCBI:txid946122)

pLDDT: mean 75.68, std 17.79, range [37.38, 92.75]